Protein AF-A0A7R9X465-F1 (afdb_monomer_lite)

Organism: NCBI:txid509924

pLDDT: mean 78.3, std 15.68, range [35.06, 95.88]

Secondary structure (DSSP, 8-state):
-----PPPHHHHHHHHHHHHHHHHHHHH--HHHHHHHHHHHHHHHHHHHHHHHHHHHHHHHTS-HHHHHHHHSS------PPPPPEEETTEEE-SHHHHHHHHHHHHHHH-

Structure (mmCIF, N/CA/C/O backbone):
data_AF-A0A7R9X465-F1
#
_entry.id   AF-A0A7R9X465-F1
#
loop_
_atom_site.group_PDB
_atom_site.id
_atom_site.type_symbol
_atom_site.label_atom_id
_atom_site.label_alt_id
_atom_site.label_comp_id
_atom_site.label_asym_id
_atom_site.label_entity_id
_atom_site.label_seq_id
_atom_site.pdbx_PDB_ins_code
_atom_site.Cartn_x
_atom_site.Cartn_y
_atom_site.Cartn_z
_atom_site.occupancy
_atom_site.B_iso_or_equiv
_atom_site.auth_seq_id
_atom_site.auth_comp_id
_atom_site.auth_asym_id
_atom_site.auth_atom_id
_atom_site.pdbx_PDB_model_num
ATOM 1 N N . SER A 1 1 ? 3.311 -10.168 24.793 1.00 35.06 1 SER A N 1
ATOM 2 C CA . SER A 1 1 ? 3.073 -10.955 23.566 1.00 35.06 1 SER A CA 1
ATOM 3 C C . SER A 1 1 ? 2.643 -10.014 22.452 1.00 35.06 1 SER A C 1
ATOM 5 O O . SER A 1 1 ? 1.559 -9.444 22.500 1.00 35.06 1 SER A O 1
ATOM 7 N N . ALA A 1 2 ? 3.554 -9.734 21.527 1.00 35.09 2 ALA A N 1
ATOM 8 C CA . ALA A 1 2 ? 3.439 -8.705 20.503 1.00 35.09 2 ALA A CA 1
ATOM 9 C C . ALA A 1 2 ? 2.458 -9.124 19.387 1.00 35.09 2 ALA A C 1
ATOM 11 O O . ALA A 1 2 ? 2.872 -9.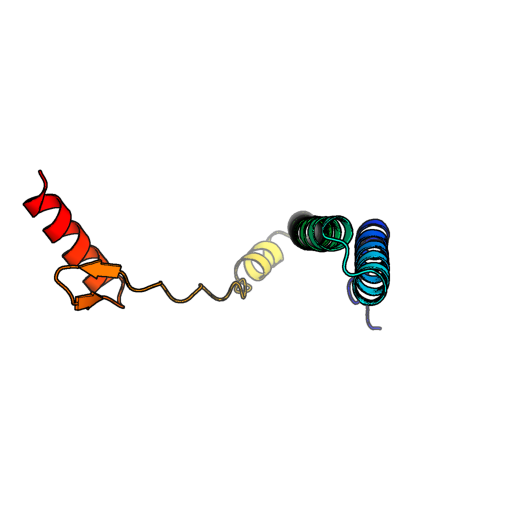550 18.311 1.00 35.09 2 ALA A O 1
ATOM 12 N N . LYS A 1 3 ? 1.145 -9.012 19.639 1.00 42.09 3 LYS A N 1
ATOM 13 C CA . LYS A 1 3 ? 0.071 -9.159 18.633 1.00 42.09 3 LYS A CA 1
ATOM 14 C C . LYS A 1 3 ? 0.066 -7.979 17.641 1.00 42.09 3 LYS A C 1
ATOM 16 O O . LYS A 1 3 ? -0.964 -7.359 17.403 1.00 42.09 3 LYS A O 1
ATOM 21 N N . TYR A 1 4 ? 1.211 -7.618 17.070 1.00 43.94 4 TYR A N 1
ATOM 22 C CA . TYR A 1 4 ? 1.251 -6.626 16.002 1.00 43.94 4 TYR A CA 1
ATOM 23 C C . TYR A 1 4 ? 0.730 -7.275 14.716 1.00 43.94 4 TYR A C 1
ATOM 25 O O . TYR A 1 4 ? 1.450 -8.015 14.051 1.00 43.94 4 TYR A O 1
ATOM 33 N N . ASN A 1 5 ? -0.546 -7.030 14.407 1.00 56.25 5 ASN A N 1
ATOM 34 C CA . ASN A 1 5 ? -1.028 -6.620 13.085 1.00 56.25 5 ASN A CA 1
ATOM 35 C C . ASN A 1 5 ? -0.203 -7.144 11.898 1.00 56.25 5 ASN A C 1
ATOM 37 O O . ASN A 1 5 ? 0.450 -6.373 11.189 1.00 56.25 5 ASN A O 1
ATOM 41 N N . LYS A 1 6 ? -0.218 -8.461 11.671 1.00 77.62 6 LYS A N 1
ATOM 42 C CA . LYS A 1 6 ? 0.340 -9.025 10.441 1.00 77.62 6 LYS A CA 1
ATOM 43 C C . LYS A 1 6 ? -0.523 -8.534 9.282 1.00 77.62 6 LYS A C 1
ATOM 45 O O . LYS A 1 6 ? -1.734 -8.740 9.292 1.00 77.62 6 LYS A O 1
ATOM 50 N N . LEU A 1 7 ? 0.102 -7.876 8.303 1.00 83.94 7 LEU A N 1
ATOM 51 C CA . LEU A 1 7 ? -0.577 -7.536 7.056 1.00 83.94 7 LEU A CA 1
ATOM 52 C C . LEU A 1 7 ? -1.176 -8.812 6.445 1.00 83.94 7 LEU A C 1
ATOM 54 O O . LEU A 1 7 ? -0.534 -9.867 6.513 1.00 83.94 7 LEU A O 1
ATOM 58 N N . PRO A 1 8 ? -2.357 -8.726 5.816 1.00 88.69 8 PRO A N 1
ATOM 59 C CA . PRO A 1 8 ? -2.924 -9.846 5.094 1.00 88.69 8 PRO A CA 1
ATOM 60 C C . PRO A 1 8 ? -1.929 -10.449 4.086 1.00 88.69 8 PRO A C 1
ATOM 62 O O . PRO A 1 8 ? -1.195 -9.700 3.424 1.00 88.69 8 PRO A O 1
ATOM 65 N N . PRO A 1 9 ? -1.913 -11.785 3.910 1.00 89.94 9 PRO A N 1
ATOM 66 C CA . PRO A 1 9 ? -0.993 -12.460 2.992 1.00 89.94 9 PRO A CA 1
ATOM 67 C C . PRO A 1 9 ? -1.024 -11.905 1.562 1.00 89.94 9 PRO A C 1
ATOM 69 O O . PRO A 1 9 ? 0.016 -11.820 0.906 1.00 89.94 9 PRO A O 1
ATOM 72 N N . TYR A 1 10 ? -2.191 -11.460 1.092 1.00 92.12 10 TYR A N 1
ATOM 73 C CA . TYR A 1 10 ? -2.339 -10.884 -0.243 1.00 92.12 10 TYR A CA 1
ATOM 74 C C . TYR A 1 10 ? -1.583 -9.545 -0.392 1.00 92.12 10 TYR A C 1
ATOM 76 O O . TYR A 1 10 ? -0.889 -9.345 -1.389 1.00 92.12 10 TYR A O 1
ATOM 84 N N . ILE A 1 11 ? -1.588 -8.671 0.628 1.00 92.00 11 ILE A N 1
ATOM 85 C CA . ILE A 1 11 ? -0.801 -7.421 0.637 1.00 92.00 11 ILE A CA 1
ATOM 86 C C . ILE A 1 11 ? 0.698 -7.737 0.645 1.00 92.00 11 ILE A C 1
ATOM 88 O O . ILE A 1 11 ? 1.488 -7.100 -0.058 1.00 92.00 11 ILE A O 1
ATOM 92 N N . ILE A 1 12 ? 1.104 -8.756 1.408 1.00 92.75 12 ILE A N 1
ATOM 93 C CA . ILE A 1 12 ? 2.496 -9.220 1.444 1.00 92.75 12 ILE A CA 1
ATOM 94 C C . ILE A 1 12 ? 2.941 -9.689 0.051 1.00 92.75 12 ILE A C 1
ATOM 96 O O . ILE A 1 12 ? 4.056 -9.374 -0.377 1.00 92.75 12 ILE A O 1
ATOM 100 N N . ASN A 1 13 ? 2.077 -10.391 -0.684 1.00 94.50 13 ASN A N 1
ATOM 101 C CA . ASN A 1 13 ? 2.365 -10.825 -2.050 1.00 94.50 13 ASN A CA 1
ATOM 102 C C . ASN A 1 13 ? 2.543 -9.639 -3.007 1.00 94.50 13 ASN A C 1
ATOM 104 O O . ASN A 1 13 ? 3.520 -9.623 -3.756 1.00 94.50 13 ASN A O 1
ATOM 108 N N . LEU A 1 14 ? 1.709 -8.598 -2.913 1.00 94.50 14 LEU A N 1
ATOM 109 C CA . LEU A 1 14 ? 1.883 -7.370 -3.700 1.00 94.50 14 LEU A CA 1
ATOM 110 C C . LEU A 1 14 ? 3.231 -6.684 -3.414 1.00 94.50 14 LEU A C 1
ATOM 112 O O . LEU A 1 14 ? 3.931 -6.262 -4.339 1.00 94.50 14 LEU A O 1
ATOM 116 N N . ILE A 1 15 ? 3.650 -6.619 -2.145 1.00 92.25 15 ILE A N 1
ATOM 117 C CA . ILE A 1 15 ? 4.967 -6.082 -1.759 1.00 92.25 15 ILE A CA 1
ATOM 118 C C . ILE A 1 15 ? 6.094 -6.916 -2.377 1.00 92.25 15 ILE A C 1
ATOM 120 O O . ILE A 1 15 ? 7.055 -6.355 -2.911 1.00 92.25 15 ILE A O 1
ATOM 124 N N . LYS A 1 16 ? 5.985 -8.250 -2.326 1.00 94.94 16 LYS A N 1
ATOM 125 C CA . LYS A 1 16 ? 6.958 -9.156 -2.953 1.00 94.94 16 LYS A CA 1
ATOM 126 C C . LYS A 1 16 ? 7.029 -8.927 -4.464 1.00 94.94 16 LYS A C 1
ATOM 128 O O . LYS A 1 16 ? 8.135 -8.801 -4.981 1.00 94.94 16 LYS A O 1
ATOM 133 N N . MET A 1 17 ? 5.892 -8.811 -5.153 1.00 94.31 17 MET A N 1
ATOM 134 C CA . MET A 1 17 ? 5.841 -8.520 -6.592 1.00 94.31 17 MET A CA 1
ATOM 135 C C . MET A 1 17 ? 6.530 -7.196 -6.920 1.00 94.31 17 MET A C 1
ATOM 137 O O . MET A 1 17 ? 7.401 -7.160 -7.781 1.00 94.31 17 MET A O 1
ATOM 141 N N . LYS A 1 18 ? 6.253 -6.132 -6.155 1.00 95.81 18 LYS A N 1
ATOM 142 C CA . LYS A 1 18 ? 6.889 -4.822 -6.363 1.00 95.81 18 LYS A CA 1
ATOM 143 C C . LYS A 1 18 ? 8.408 -4.894 -6.221 1.00 95.81 18 LYS A C 1
ATOM 145 O O . LYS A 1 18 ? 9.131 -4.237 -6.967 1.00 95.81 18 LYS A O 1
ATOM 150 N N . LYS A 1 19 ? 8.902 -5.680 -5.257 1.00 93.88 19 LYS A N 1
ATOM 151 C CA . LYS A 1 19 ? 10.343 -5.912 -5.079 1.00 93.88 19 LYS A CA 1
ATOM 152 C C . LYS A 1 19 ? 10.952 -6.672 -6.260 1.00 93.88 19 LYS A C 1
ATOM 154 O O . LYS A 1 19 ? 12.073 -6.347 -6.632 1.00 93.88 19 LYS A O 1
ATOM 159 N N . ARG A 1 20 ? 10.241 -7.644 -6.849 1.00 93.19 20 ARG A N 1
ATOM 160 C CA . ARG A 1 20 ? 10.689 -8.336 -8.073 1.00 93.19 20 ARG A CA 1
ATOM 161 C C . ARG A 1 20 ? 10.813 -7.349 -9.231 1.00 93.19 20 ARG A C 1
ATOM 163 O O . ARG A 1 20 ? 11.937 -7.118 -9.650 1.00 93.19 20 ARG A O 1
ATOM 170 N N . SER A 1 21 ? 9.742 -6.627 -9.571 1.00 92.06 21 SER A N 1
ATOM 171 C CA . SER A 1 21 ? 9.774 -5.620 -10.643 1.00 92.06 21 SER A CA 1
ATOM 172 C C . SER A 1 21 ? 10.844 -4.547 -10.418 1.00 92.06 21 SER A C 1
ATOM 174 O O . SER A 1 21 ? 11.430 -4.050 -11.371 1.00 92.06 21 SER A O 1
ATOM 176 N N . ARG A 1 22 ? 11.144 -4.177 -9.160 1.00 91.88 22 ARG A N 1
ATOM 177 C CA . ARG A 1 22 ? 12.246 -3.248 -8.857 1.00 91.88 22 ARG A CA 1
ATOM 178 C C . ARG A 1 22 ? 13.618 -3.841 -9.162 1.00 91.88 22 ARG A C 1
ATOM 180 O O . ARG A 1 22 ? 14.449 -3.108 -9.683 1.00 91.88 22 ARG A O 1
ATOM 187 N N . ARG A 1 23 ? 13.855 -5.114 -8.834 1.00 93.44 23 ARG A N 1
ATOM 188 C CA . ARG A 1 23 ? 15.096 -5.805 -9.215 1.00 93.44 23 ARG A CA 1
ATOM 189 C C . ARG A 1 23 ? 15.204 -5.875 -10.734 1.00 93.44 23 ARG A C 1
ATOM 191 O O . ARG A 1 23 ? 16.202 -5.420 -11.277 1.00 93.44 23 ARG A O 1
ATOM 198 N N . ASP A 1 24 ? 14.141 -6.314 -11.400 1.00 90.19 24 ASP A N 1
ATOM 199 C CA . ASP A 1 24 ? 14.108 -6.464 -12.858 1.00 90.19 24 ASP A CA 1
ATOM 200 C C . ASP A 1 24 ? 14.333 -5.112 -13.561 1.00 90.19 24 ASP A C 1
ATOM 202 O O . ASP A 1 24 ? 15.135 -5.021 -14.489 1.00 90.19 24 ASP A O 1
ATOM 206 N N . TYR A 1 25 ? 13.735 -4.027 -13.048 1.00 91.25 25 TYR A N 1
ATOM 207 C CA . TYR A 1 25 ? 13.974 -2.659 -13.523 1.00 91.25 25 TYR A CA 1
ATOM 208 C C . TYR A 1 25 ? 15.433 -2.219 -13.376 1.00 91.25 25 TYR A C 1
ATOM 210 O O . TYR A 1 25 ? 15.962 -1.588 -14.281 1.00 91.25 25 TYR A O 1
ATOM 218 N N . CYS A 1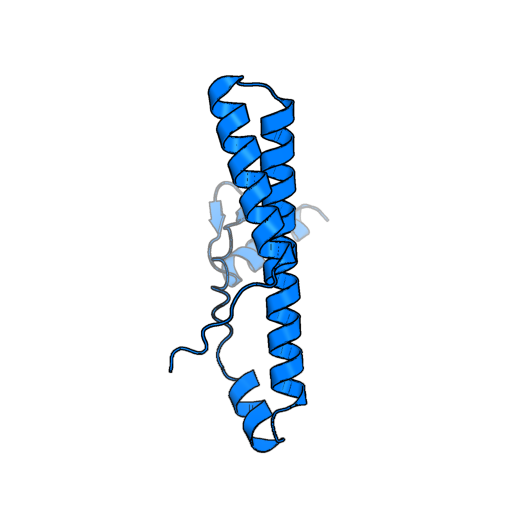 26 ? 16.089 -2.522 -12.253 1.00 88.94 26 CYS A N 1
ATOM 219 C CA . CYS A 1 26 ? 17.495 -2.157 -12.064 1.00 88.94 26 CYS A CA 1
ATOM 220 C C . CYS A 1 26 ? 18.424 -2.892 -13.042 1.00 88.94 26 CYS A C 1
ATOM 222 O O . CYS A 1 26 ? 19.478 -2.361 -13.379 1.00 88.94 26 CYS A O 1
ATOM 224 N N . HIS A 1 27 ? 18.044 -4.095 -13.485 1.00 85.94 27 HIS A N 1
ATOM 225 C CA . HIS A 1 27 ? 18.827 -4.882 -14.437 1.00 85.94 27 HIS A CA 1
ATOM 226 C C . HIS A 1 27 ? 18.566 -4.499 -15.897 1.00 85.94 27 HIS A C 1
ATOM 228 O O . HIS A 1 27 ? 19.493 -4.504 -16.697 1.00 85.94 27 HIS A O 1
ATOM 234 N N . THR A 1 28 ? 17.323 -4.170 -16.251 1.00 87.38 28 THR A N 1
ATOM 235 C CA . THR A 1 28 ? 16.897 -4.018 -17.656 1.00 87.38 28 THR A CA 1
ATOM 236 C C . THR A 1 28 ? 16.517 -2.588 -18.045 1.00 87.38 28 THR A C 1
ATOM 238 O O . THR A 1 28 ? 16.416 -2.286 -19.228 1.00 87.38 28 THR A O 1
ATOM 241 N N . TRP A 1 29 ? 16.283 -1.702 -17.069 1.00 81.81 29 TRP A N 1
ATOM 242 C CA . TRP A 1 29 ? 15.835 -0.309 -17.242 1.00 81.81 29 TRP A CA 1
ATOM 243 C C . TRP A 1 29 ? 14.597 -0.124 -18.135 1.00 81.81 29 TRP A C 1
ATOM 245 O O . TRP A 1 29 ? 14.329 0.966 -18.637 1.00 81.81 29 TRP A O 1
ATOM 255 N N . THR A 1 30 ? 13.781 -1.168 -18.285 1.00 85.62 30 THR A N 1
ATOM 256 C CA . THR A 1 30 ? 12.586 -1.143 -19.136 1.00 85.62 30 THR A CA 1
ATOM 257 C C . THR A 1 30 ? 11.485 -0.243 -18.554 1.00 85.62 30 THR A C 1
ATOM 259 O O . THR A 1 30 ? 11.188 -0.339 -17.353 1.00 85.62 30 THR A O 1
ATOM 262 N N . PRO A 1 31 ? 10.792 0.559 -19.378 1.00 86.69 31 PRO A N 1
ATOM 263 C CA . PRO A 1 31 ? 9.692 1.414 -18.927 1.00 86.69 31 PRO A CA 1
ATOM 264 C C . PRO A 1 31 ? 8.494 0.626 -18.366 1.00 86.69 31 PRO A C 1
ATOM 266 O O . PRO A 1 31 ? 7.831 1.107 -17.447 1.00 86.69 31 PRO A O 1
ATOM 269 N N . GLU A 1 32 ? 8.258 -0.599 -18.836 1.00 89.31 32 GLU A N 1
ATOM 270 C CA . GLU A 1 32 ? 7.189 -1.486 -18.350 1.00 89.31 32 GLU A CA 1
ATOM 271 C C . GLU A 1 32 ? 7.347 -1.810 -16.860 1.00 89.31 32 GLU A C 1
ATOM 273 O O . GLU A 1 32 ? 6.433 -1.591 -16.062 1.00 89.31 32 GLU A O 1
ATOM 278 N N . ASN A 1 33 ? 8.553 -2.212 -16.443 1.00 85.31 33 ASN A N 1
ATOM 279 C CA . ASN A 1 33 ? 8.851 -2.463 -15.036 1.00 85.31 33 ASN A CA 1
ATOM 280 C C . ASN A 1 33 ? 8.659 -1.197 -14.177 1.00 85.31 33 ASN A C 1
ATOM 282 O O . ASN A 1 33 ? 8.172 -1.277 -13.046 1.00 85.31 33 ASN A O 1
ATOM 286 N N . ARG A 1 34 ? 8.963 -0.001 -14.707 1.00 88.62 34 ARG A N 1
ATOM 287 C CA . ARG A 1 34 ? 8.703 1.275 -14.010 1.00 88.62 34 ARG A CA 1
ATOM 288 C C . ARG A 1 34 ? 7.208 1.507 -13.794 1.00 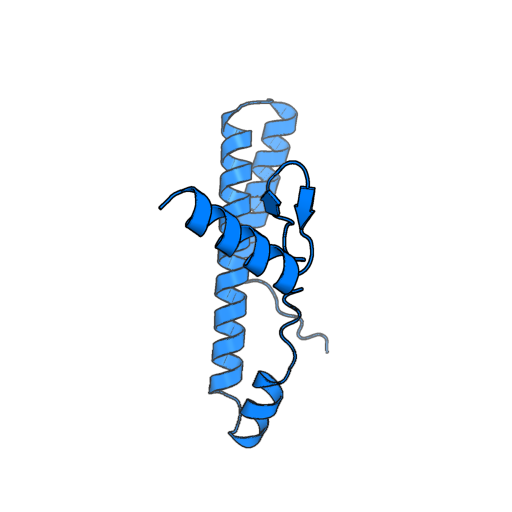88.62 34 ARG A C 1
ATOM 290 O O . ARG A 1 34 ? 6.815 1.884 -12.686 1.00 88.62 34 ARG A O 1
ATOM 297 N N . GLN A 1 35 ? 6.388 1.293 -14.821 1.00 92.12 35 GLN A N 1
ATOM 298 C CA . GLN A 1 35 ? 4.931 1.418 -14.734 1.00 92.12 35 GLN A CA 1
ATOM 299 C C . GLN A 1 35 ? 4.352 0.400 -13.745 1.00 92.12 35 GLN A C 1
ATOM 301 O O . GLN A 1 35 ? 3.584 0.772 -12.853 1.00 92.12 35 GLN A O 1
ATOM 306 N N . GLN A 1 36 ? 4.806 -0.852 -13.810 1.00 92.69 36 GLN A N 1
ATOM 307 C CA . GLN A 1 36 ? 4.380 -1.915 -12.904 1.00 92.69 36 GLN A CA 1
ATOM 308 C C . GLN A 1 36 ? 4.723 -1.600 -11.438 1.00 92.69 36 GLN A C 1
ATOM 310 O O . GLN A 1 36 ? 3.884 -1.775 -10.553 1.00 92.69 36 GLN A O 1
ATOM 315 N N . ILE A 1 37 ? 5.913 -1.055 -11.154 1.00 93.06 37 ILE A N 1
ATOM 316 C CA . ILE A 1 37 ? 6.294 -0.618 -9.798 1.00 93.06 37 ILE A CA 1
ATOM 317 C C . ILE A 1 37 ? 5.354 0.478 -9.280 1.00 93.06 37 ILE A C 1
ATOM 319 O O . ILE A 1 37 ? 4.990 0.463 -8.098 1.00 93.06 37 ILE A O 1
ATOM 323 N N . GLN A 1 38 ? 4.980 1.445 -10.125 1.00 95.00 38 GLN A N 1
ATOM 324 C CA . GLN A 1 38 ? 4.062 2.520 -9.736 1.00 95.00 38 GLN A CA 1
ATOM 325 C C . GLN A 1 38 ? 2.650 1.994 -9.480 1.00 95.00 38 GLN A C 1
ATOM 327 O O . GLN A 1 38 ? 2.048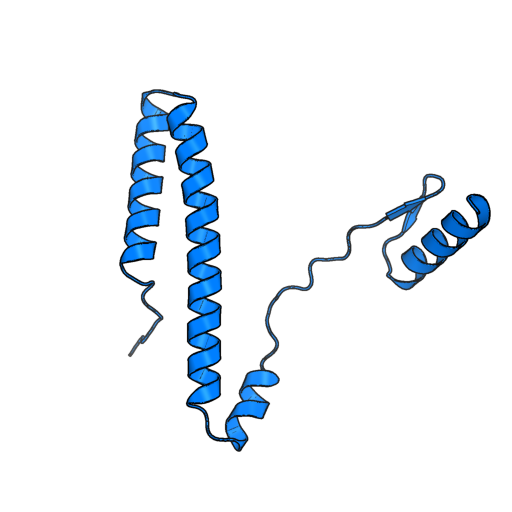 2.354 -8.467 1.00 95.00 38 GLN A O 1
ATOM 332 N N . LEU A 1 39 ? 2.156 1.109 -10.345 1.00 95.88 39 LEU A N 1
ATOM 333 C CA . LEU A 1 39 ? 0.865 0.449 -10.184 1.00 95.88 39 LEU A CA 1
ATOM 334 C C . LEU A 1 39 ? 0.827 -0.335 -8.868 1.00 95.88 39 LEU A C 1
ATOM 336 O O . LEU A 1 39 ? -0.036 -0.091 -8.027 1.00 95.88 39 LEU A O 1
ATOM 340 N N . LEU A 1 40 ? 1.830 -1.183 -8.621 1.00 94.94 40 LEU A N 1
ATOM 341 C CA . LEU A 1 40 ? 1.935 -1.952 -7.381 1.00 94.94 40 LEU A CA 1
ATOM 342 C C . LEU A 1 40 ? 2.072 -1.046 -6.151 1.00 94.94 40 LEU A C 1
ATOM 344 O O . LEU A 1 40 ? 1.500 -1.344 -5.108 1.00 94.94 40 LEU A O 1
ATOM 348 N N . LYS A 1 41 ? 2.779 0.090 -6.248 1.00 95.06 41 LYS A N 1
ATOM 349 C CA . LYS A 1 41 ? 2.843 1.083 -5.160 1.00 95.06 41 LYS A CA 1
ATOM 350 C C . LYS A 1 41 ? 1.448 1.609 -4.807 1.00 95.06 41 LYS A C 1
ATOM 352 O O . LYS A 1 41 ? 1.124 1.635 -3.622 1.00 95.06 41 LYS A O 1
ATOM 357 N N . ARG A 1 42 ? 0.651 2.010 -5.805 1.00 95.88 42 ARG A N 1
ATOM 358 C CA . ARG A 1 42 ? -0.711 2.533 -5.598 1.00 95.88 42 ARG A CA 1
ATOM 359 C C . ARG A 1 42 ? -1.638 1.459 -5.025 1.00 95.88 42 ARG A C 1
ATOM 361 O O . ARG A 1 42 ? -2.332 1.735 -4.051 1.00 95.88 42 ARG A O 1
ATOM 368 N N . LEU A 1 43 ? -1.587 0.237 -5.563 1.00 94.69 43 LEU A N 1
ATOM 369 C CA . LEU A 1 43 ? -2.376 -0.892 -5.057 1.00 94.69 43 LEU A CA 1
ATOM 370 C C . LEU A 1 43 ? -2.043 -1.212 -3.598 1.00 94.69 43 LEU A C 1
ATOM 372 O O . LEU A 1 43 ? -2.941 -1.256 -2.772 1.00 94.69 43 LEU A O 1
ATOM 376 N N . ILE A 1 44 ? -0.760 -1.345 -3.245 1.00 93.00 44 ILE A N 1
ATOM 377 C CA . ILE A 1 44 ? -0.349 -1.619 -1.857 1.00 93.00 44 ILE A CA 1
ATOM 378 C C . ILE A 1 44 ? -0.850 -0.525 -0.905 1.00 93.00 44 ILE A C 1
ATOM 380 O O . ILE A 1 44 ? -1.319 -0.831 0.187 1.00 93.00 44 ILE A O 1
ATOM 384 N N . GLN A 1 45 ? -0.751 0.750 -1.297 1.00 92.69 45 GLN A N 1
ATOM 385 C CA . GLN A 1 45 ? -1.232 1.863 -0.471 1.00 92.69 45 GLN A CA 1
ATOM 386 C C . GLN A 1 45 ? -2.746 1.809 -0.259 1.00 92.69 45 GLN A C 1
ATOM 388 O O . GLN A 1 45 ? -3.199 1.997 0.870 1.00 92.69 45 GLN A O 1
ATOM 393 N N . ARG A 1 46 ? -3.506 1.527 -1.324 1.00 93.75 46 ARG A N 1
ATOM 394 C CA . ARG A 1 46 ? -4.956 1.340 -1.260 1.00 93.75 46 ARG A CA 1
ATOM 395 C C . ARG A 1 46 ? -5.316 0.184 -0.330 1.00 93.75 46 ARG A C 1
ATOM 397 O O . ARG A 1 46 ? -6.021 0.406 0.641 1.00 93.75 46 ARG A O 1
ATOM 404 N N . GLU A 1 47 ? -4.759 -0.999 -0.562 1.00 92.81 47 GLU A N 1
ATOM 405 C CA . GLU A 1 47 ? -5.077 -2.196 0.224 1.00 92.81 47 GLU A CA 1
ATOM 406 C C . GLU A 1 47 ? -4.739 -2.035 1.708 1.00 92.81 47 GLU A C 1
ATOM 408 O O . GLU A 1 47 ? -5.506 -2.443 2.573 1.00 92.81 47 GLU A O 1
ATOM 413 N N . ILE A 1 48 ? -3.611 -1.394 2.037 1.00 90.62 48 ILE A N 1
ATOM 414 C CA . ILE A 1 48 ? -3.256 -1.125 3.438 1.00 90.62 48 ILE A CA 1
ATOM 415 C C . ILE A 1 48 ? -4.260 -0.170 4.086 1.00 90.62 48 ILE A C 1
ATOM 417 O O . ILE A 1 48 ? -4.591 -0.345 5.259 1.00 90.62 48 ILE A O 1
ATOM 421 N N . ARG A 1 49 ? -4.701 0.865 3.364 1.00 90.12 49 ARG A N 1
ATOM 422 C CA . ARG A 1 49 ? -5.686 1.822 3.875 1.00 90.12 49 ARG A CA 1
ATOM 423 C C . ARG A 1 49 ? -7.028 1.134 4.100 1.00 90.12 49 ARG A C 1
ATOM 425 O O . ARG A 1 49 ? -7.571 1.245 5.195 1.00 90.12 49 ARG A O 1
ATOM 432 N N . ASP A 1 50 ? -7.505 0.407 3.099 1.00 89.50 50 ASP A N 1
ATOM 433 C CA . ASP A 1 50 ? -8.805 -0.254 3.118 1.00 89.50 50 ASP A CA 1
ATOM 434 C C . ASP A 1 50 ? -8.820 -1.336 4.226 1.00 89.50 50 ASP A C 1
ATOM 436 O O . ASP A 1 50 ? -9.711 -1.338 5.076 1.00 89.50 50 ASP A O 1
ATOM 440 N N . TRP A 1 51 ? -7.748 -2.132 4.355 1.00 89.81 51 TRP A N 1
ATOM 441 C CA . TRP A 1 51 ? -7.580 -3.092 5.455 1.00 89.81 51 TRP A CA 1
ATOM 442 C C . TRP A 1 51 ? -7.561 -2.424 6.837 1.00 89.81 51 TRP A C 1
ATOM 444 O O . TRP A 1 51 ? -8.235 -2.880 7.759 1.00 89.81 51 TRP A O 1
ATOM 454 N N . LYS A 1 52 ? -6.813 -1.325 7.015 1.00 85.06 52 LYS A N 1
ATOM 455 C CA . LYS A 1 52 ? -6.796 -0.591 8.295 1.00 85.06 52 LYS A CA 1
ATOM 456 C C . LYS A 1 52 ? -8.176 -0.046 8.653 1.00 85.06 52 LYS A C 1
ATOM 458 O O . LYS A 1 52 ? -8.551 -0.079 9.823 1.00 85.06 52 LYS A O 1
ATOM 463 N N . GLN A 1 53 ? -8.915 0.451 7.665 1.00 84.94 53 GLN A N 1
ATOM 464 C CA . GLN A 1 53 ? -10.270 0.951 7.856 1.00 84.94 53 GLN A CA 1
ATOM 465 C C . GLN A 1 53 ? -11.221 -0.173 8.276 1.00 84.94 53 GLN A C 1
ATOM 467 O O . GLN A 1 53 ? -12.038 0.026 9.172 1.00 84.94 53 GLN A O 1
ATOM 472 N N . GLU A 1 54 ? -11.084 -1.358 7.689 1.00 85.75 54 GLU A N 1
ATOM 473 C CA . GLU A 1 54 ? -11.863 -2.538 8.056 1.00 85.75 54 GLU A CA 1
ATOM 474 C C . GLU A 1 54 ? -11.524 -3.044 9.465 1.00 85.75 54 GLU A C 1
ATOM 476 O O . GLU A 1 54 ? -12.426 -3.271 10.268 1.00 85.75 54 GLU A O 1
ATOM 481 N N . GLN A 1 55 ? -10.240 -3.112 9.833 1.00 82.56 55 GLN A N 1
ATOM 482 C CA . GLN A 1 55 ? -9.830 -3.437 11.206 1.00 82.56 55 GLN A CA 1
ATOM 483 C C . GLN A 1 55 ? -10.381 -2.428 12.221 1.00 82.56 55 GLN A C 1
ATOM 485 O O . GLN A 1 55 ? -10.846 -2.816 13.294 1.00 82.56 55 GLN A O 1
ATOM 490 N N . TRP A 1 56 ? -10.370 -1.137 11.883 1.00 76.56 56 TRP A N 1
ATOM 491 C CA . TRP A 1 56 ? -10.929 -0.087 12.734 1.00 76.56 56 TRP A CA 1
ATOM 492 C C . TRP A 1 56 ? -12.451 -0.214 12.883 1.00 76.56 56 TRP A C 1
ATOM 494 O O . TRP A 1 56 ? -12.958 -0.165 14.003 1.00 76.56 56 TRP A O 1
ATOM 504 N N . ARG A 1 57 ? -13.178 -0.457 11.783 1.00 78.75 57 ARG A N 1
ATOM 505 C CA . ARG A 1 57 ? -14.627 -0.728 11.805 1.00 78.75 57 ARG A CA 1
ATOM 506 C C . ARG A 1 57 ? -14.962 -1.948 12.657 1.00 78.75 57 ARG A C 1
ATOM 508 O O . ARG A 1 57 ? -15.840 -1.861 13.508 1.00 78.75 57 ARG A O 1
ATOM 515 N N . ASN A 1 58 ? -14.229 -3.045 12.483 1.00 77.50 58 ASN A N 1
ATOM 516 C CA . ASN A 1 58 ? -14.424 -4.261 13.270 1.00 77.50 58 ASN A CA 1
ATOM 517 C C . ASN A 1 58 ? -14.185 -3.995 14.758 1.00 77.50 58 ASN A C 1
ATOM 519 O O . ASN A 1 58 ? -15.016 -4.368 15.577 1.00 77.50 58 ASN A O 1
ATOM 523 N N . THR A 1 59 ? -13.121 -3.260 15.095 1.00 75.31 59 THR A N 1
ATOM 524 C CA . THR A 1 59 ? -12.813 -2.873 16.481 1.00 75.31 59 THR A CA 1
ATOM 525 C C . THR A 1 59 ? -13.948 -2.056 17.111 1.00 75.31 59 THR A C 1
ATOM 527 O O . THR A 1 59 ? -14.312 -2.307 18.259 1.00 75.31 59 THR A O 1
ATOM 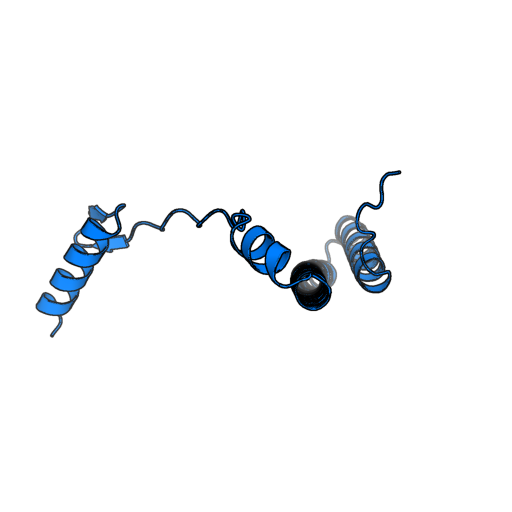530 N N . LEU A 1 60 ? -14.547 -1.118 16.367 1.00 71.56 60 LEU A N 1
ATOM 531 C CA . LEU A 1 60 ? -15.701 -0.338 16.830 1.00 71.56 60 LEU A CA 1
ATOM 532 C C . LEU A 1 60 ? -16.945 -1.203 17.051 1.00 71.56 60 LEU A C 1
ATOM 534 O O . LEU A 1 60 ? -17.602 -1.076 18.089 1.00 71.56 60 LEU A O 1
ATOM 538 N N . LEU A 1 61 ? -17.255 -2.084 16.095 1.00 70.81 61 LEU A N 1
ATOM 539 C CA . LEU A 1 61 ? -18.407 -2.982 16.167 1.00 70.81 61 LEU A CA 1
ATOM 540 C C . LEU A 1 61 ? -18.312 -3.911 17.381 1.00 70.81 61 LEU A C 1
ATOM 542 O O . LEU A 1 61 ? -19.295 -4.042 18.106 1.00 70.81 61 LEU A O 1
ATOM 546 N N . THR A 1 62 ? -17.127 -4.462 17.658 1.00 66.94 62 THR A N 1
ATOM 547 C CA . THR A 1 62 ? -16.884 -5.374 18.790 1.00 66.94 62 THR A CA 1
ATOM 548 C C . THR A 1 62 ? -16.653 -4.679 20.133 1.00 66.94 62 THR A C 1
ATOM 550 O O . THR A 1 62 ? -16.520 -5.354 21.150 1.00 66.94 62 THR A O 1
ATOM 553 N N . SER A 1 63 ? -16.559 -3.346 20.169 1.00 60.22 63 SER A N 1
ATOM 554 C CA . SER A 1 63 ? -16.378 -2.607 21.424 1.00 60.22 63 SER A CA 1
ATOM 555 C C . SER A 1 63 ? -17.723 -2.289 22.087 1.00 60.22 63 SER A C 1
ATOM 557 O O . SER A 1 63 ? -18.639 -1.800 21.423 1.00 60.22 63 SER A O 1
ATOM 559 N N . ASN A 1 64 ? -17.831 -2.549 23.397 1.00 58.22 64 ASN A N 1
ATOM 560 C CA . ASN A 1 64 ? -18.977 -2.141 24.222 1.00 58.22 64 ASN A CA 1
ATOM 561 C C . ASN A 1 64 ? -19.189 -0.616 24.151 1.00 58.22 64 ASN A C 1
ATOM 563 O O . ASN A 1 64 ? -18.227 0.138 23.980 1.00 58.22 64 ASN A O 1
ATOM 567 N N . GLU A 1 65 ? -20.434 -0.158 24.315 1.00 56.62 65 GLU A N 1
ATOM 568 C CA . GLU A 1 65 ? -20.851 1.243 24.113 1.00 56.62 65 GLU A CA 1
ATOM 569 C C . GLU A 1 65 ? -19.981 2.273 24.851 1.00 56.62 65 GLU A C 1
ATOM 571 O O . GLU A 1 65 ? -19.615 3.297 24.275 1.00 56.62 65 GLU A O 1
ATOM 576 N N . THR A 1 66 ? -19.538 1.968 26.072 1.00 55.25 66 THR A N 1
ATOM 577 C CA . THR A 1 66 ? -18.665 2.839 26.878 1.00 55.25 66 THR A CA 1
ATOM 578 C C . THR A 1 66 ? -17.259 3.005 26.279 1.00 55.25 66 THR A C 1
ATOM 580 O O . THR A 1 66 ? -16.660 4.075 26.373 1.00 55.25 66 THR A O 1
ATOM 583 N N . ASN A 1 67 ? -16.733 1.975 25.603 1.00 56.44 67 ASN A N 1
ATOM 584 C CA . ASN A 1 67 ? -15.417 2.012 24.954 1.00 56.44 67 ASN A CA 1
ATOM 585 C C . ASN A 1 67 ? -15.462 2.654 23.560 1.00 56.44 67 ASN A C 1
ATOM 587 O O . ASN A 1 67 ? -14.459 3.237 23.140 1.00 56.44 67 ASN A O 1
ATOM 591 N N . ARG A 1 68 ? -16.607 2.628 22.861 1.00 53.53 68 ARG A N 1
ATOM 592 C CA . ARG A 1 68 ? -16.764 3.243 21.527 1.00 53.53 68 ARG A CA 1
ATOM 593 C C . ARG A 1 68 ? -16.405 4.729 21.525 1.00 53.53 68 ARG A C 1
ATOM 595 O O . ARG A 1 68 ? -15.658 5.173 20.655 1.00 53.53 68 ARG A O 1
ATOM 602 N N . PHE A 1 69 ? -16.860 5.484 22.527 1.00 52.66 69 PHE A N 1
ATOM 603 C CA . PHE A 1 69 ? -16.559 6.917 22.645 1.00 52.66 69 PHE A CA 1
ATOM 604 C C . PHE A 1 69 ? -15.074 7.200 22.905 1.00 52.66 69 PHE A C 1
ATOM 606 O O . PHE A 1 69 ? -14.533 8.165 22.367 1.00 52.66 69 PHE A O 1
ATOM 613 N N . SER A 1 70 ? -14.392 6.346 23.674 1.00 56.31 70 SER A N 1
ATOM 614 C CA . SER A 1 70 ? -12.946 6.473 23.911 1.00 56.31 70 SER A CA 1
ATOM 615 C C . SER A 1 70 ? -12.116 6.178 22.651 1.00 56.31 70 SER A C 1
ATOM 617 O O . SER A 1 70 ? -11.129 6.860 22.382 1.00 56.31 70 SER A O 1
ATOM 619 N N . ILE A 1 71 ? -12.563 5.227 21.822 1.00 56.19 71 ILE A N 1
ATOM 620 C CA . ILE A 1 71 ? -11.925 4.858 20.550 1.00 56.19 71 ILE A CA 1
ATOM 621 C C . ILE A 1 71 ? -12.173 5.931 19.478 1.00 56.19 71 ILE A C 1
ATOM 623 O O . ILE A 1 71 ? -11.267 6.238 18.706 1.00 56.19 71 ILE A O 1
ATOM 627 N N . LEU A 1 72 ? -13.364 6.541 19.451 1.00 56.28 72 LEU A N 1
ATOM 628 C CA . LEU A 1 72 ? -13.698 7.669 18.569 1.00 56.28 72 LEU A CA 1
ATOM 629 C C . LEU A 1 72 ? -12.915 8.944 18.916 1.00 56.28 72 LEU A C 1
ATOM 631 O O . LEU A 1 72 ? -12.523 9.677 18.011 1.00 56.28 72 LEU A O 1
ATOM 635 N N . LYS A 1 73 ? -12.668 9.194 20.210 1.00 54.72 73 LYS A N 1
ATOM 636 C CA . LYS A 1 73 ? -11.848 10.318 20.695 1.00 54.72 73 LYS A CA 1
ATOM 637 C C . LYS A 1 73 ? -10.345 10.065 20.613 1.00 54.72 73 LYS A C 1
ATOM 639 O O . LYS A 1 73 ? -9.582 11.006 20.816 1.00 54.72 73 LYS A O 1
ATOM 644 N N . SER A 1 74 ? -9.905 8.835 20.327 1.00 50.12 74 SER A N 1
ATOM 645 C CA . SER A 1 74 ? -8.497 8.576 20.030 1.00 50.12 74 SER A CA 1
ATOM 646 C C . SER A 1 74 ? -8.149 9.401 18.794 1.00 50.12 74 SER A C 1
ATOM 648 O O . SER A 1 74 ? -8.705 9.134 17.724 1.00 50.12 74 SER A O 1
ATOM 650 N N . PRO A 1 75 ? -7.315 10.447 18.925 1.00 51.53 75 PRO A N 1
ATOM 651 C CA . PRO A 1 75 ? -7.109 11.383 17.842 1.00 51.53 75 PRO A CA 1
ATOM 652 C C . PRO A 1 75 ? -6.549 10.577 16.684 1.00 51.53 75 PRO A C 1
ATOM 654 O O . PRO A 1 75 ? -5.467 9.985 16.787 1.00 51.53 75 PRO A O 1
ATOM 657 N N . ARG A 1 76 ? -7.311 10.512 15.585 1.00 54.06 76 ARG A N 1
ATOM 658 C CA . ARG A 1 76 ? -6.775 10.071 14.306 1.00 54.06 76 ARG A CA 1
ATOM 659 C C . ARG A 1 76 ? -5.550 10.943 14.094 1.00 54.06 76 ARG A C 1
ATOM 661 O O . ARG A 1 76 ? -5.672 12.112 13.763 1.00 54.06 76 ARG A O 1
ATOM 668 N N . LYS A 1 77 ? -4.357 10.379 14.292 1.00 52.47 77 LYS A N 1
ATOM 669 C CA . LYS A 1 77 ? -3.086 10.982 13.877 1.00 52.47 77 LYS A CA 1
ATOM 670 C C . LYS A 1 77 ? -2.995 11.000 12.344 1.00 52.47 77 LYS A C 1
ATOM 672 O O . LYS A 1 77 ? -1.933 10.750 11.779 1.00 52.47 77 LYS A O 1
ATOM 677 N N . GLU A 1 78 ? -4.105 11.247 11.653 1.00 53.16 78 GLU A N 1
ATOM 678 C CA . GLU A 1 78 ? -4.059 11.914 10.371 1.00 53.16 78 GLU A CA 1
ATOM 679 C C . GLU A 1 78 ? -3.485 13.278 10.712 1.00 53.16 78 GLU A C 1
ATOM 681 O O . GLU A 1 78 ? -4.160 14.140 11.264 1.00 53.16 78 GLU A O 1
ATOM 686 N N . LYS A 1 79 ? -2.171 13.412 10.514 1.00 53.00 79 LYS A N 1
ATOM 687 C CA . LYS A 1 79 ? -1.542 14.719 10.421 1.00 53.00 79 LYS A CA 1
ATOM 688 C C . LYS A 1 79 ? -2.417 15.489 9.443 1.00 53.00 79 LYS A C 1
ATOM 690 O O . LYS A 1 79 ? -2.399 15.149 8.260 1.00 53.00 79 LYS A O 1
ATOM 695 N N . VAL A 1 80 ? -3.224 16.423 9.945 1.00 55.34 80 VAL A N 1
ATOM 696 C CA . VAL A 1 80 ? -3.887 17.420 9.114 1.00 55.34 80 VAL A CA 1
ATOM 697 C C . VAL A 1 80 ? -2.762 17.961 8.251 1.00 55.34 80 VAL A C 1
ATOM 699 O O . VAL A 1 80 ? -1.760 18.452 8.781 1.00 55.34 80 VAL A O 1
ATOM 702 N N . ALA A 1 81 ? -2.815 17.667 6.951 1.00 57.72 81 ALA A N 1
ATOM 703 C CA . ALA A 1 81 ? -1.787 18.145 6.052 1.00 57.72 81 ALA A CA 1
ATOM 704 C C . ALA A 1 81 ? -1.787 19.668 6.213 1.00 57.72 81 ALA A C 1
ATOM 706 O O . ALA A 1 81 ? -2.875 20.247 6.208 1.00 57.72 81 ALA A O 1
ATOM 707 N N . PRO A 1 82 ? -0.627 20.304 6.445 1.00 59.47 82 PRO A N 1
ATOM 708 C CA . PRO A 1 82 ? -0.592 21.752 6.538 1.00 59.47 82 PRO A CA 1
ATOM 709 C C . PRO A 1 82 ? -1.253 22.306 5.279 1.00 59.47 82 PRO A C 1
ATOM 711 O O . PRO A 1 82 ? -0.950 21.844 4.173 1.00 59.47 82 PRO A O 1
ATOM 714 N N . LEU A 1 83 ? -2.200 23.221 5.471 1.00 62.31 83 LEU A N 1
ATOM 715 C CA . LEU A 1 83 ? -2.908 23.864 4.375 1.00 62.31 83 LEU A CA 1
ATOM 716 C C . LEU A 1 83 ? -1.874 24.423 3.406 1.00 62.31 83 LEU A C 1
ATOM 718 O O . LEU A 1 83 ? -0.937 25.123 3.798 1.00 62.31 83 LEU A O 1
ATOM 722 N N . THR A 1 84 ? -1.998 24.056 2.135 1.00 71.56 84 THR A N 1
ATOM 723 C CA . THR A 1 84 ? -1.152 24.641 1.102 1.00 71.56 84 THR A CA 1
ATOM 724 C C . THR A 1 84 ? -1.544 26.107 0.942 1.00 71.56 84 THR A C 1
ATOM 726 O O . THR A 1 84 ? -2.741 26.383 0.856 1.00 71.56 84 THR A O 1
ATOM 729 N N . PRO A 1 85 ? -0.586 27.046 0.891 1.00 78.69 85 PRO A N 1
ATOM 730 C CA . PRO A 1 85 ? -0.907 28.454 0.713 1.00 78.69 85 PRO A CA 1
ATOM 731 C C . PRO A 1 85 ? -1.552 28.698 -0.650 1.00 78.69 85 PRO A C 1
ATOM 733 O O . PRO A 1 85 ? -1.114 28.119 -1.650 1.00 78.69 85 PRO A O 1
ATOM 736 N N . ILE A 1 86 ? -2.531 29.598 -0.711 1.00 80.62 86 ILE A N 1
ATOM 737 C CA . ILE A 1 86 ? -3.029 30.123 -1.990 1.00 80.62 86 ILE A CA 1
ATOM 738 C C . ILE A 1 86 ? -2.235 31.373 -2.366 1.00 80.62 86 ILE A C 1
ATOM 740 O O . ILE A 1 86 ? -1.690 32.062 -1.501 1.00 80.62 86 ILE A O 1
ATOM 744 N N . THR A 1 87 ? -2.125 31.646 -3.664 1.00 81.62 87 THR A N 1
ATOM 745 C CA . THR A 1 87 ? -1.441 32.841 -4.172 1.00 81.62 87 THR A CA 1
ATOM 746 C C . THR A 1 87 ? -2.447 33.714 -4.904 1.00 81.62 87 THR A C 1
ATOM 748 O O . THR A 1 87 ? -3.051 33.257 -5.870 1.00 81.62 87 THR A O 1
ATOM 751 N N . TRP A 1 88 ? -2.602 34.955 -4.452 1.00 79.56 88 TRP A N 1
ATOM 752 C CA . TRP A 1 88 ? -3.472 35.963 -5.057 1.00 79.56 88 TRP A CA 1
ATOM 753 C C . TRP A 1 88 ? -2.736 37.309 -5.062 1.00 79.56 88 TRP A C 1
ATOM 755 O O . TRP A 1 88 ? -1.996 37.605 -4.125 1.00 79.56 88 TRP A O 1
ATOM 765 N N . ASN A 1 89 ? -2.826 38.085 -6.147 1.00 80.56 89 ASN A N 1
ATOM 766 C CA . ASN A 1 89 ? -2.121 39.372 -6.301 1.00 80.56 89 ASN A CA 1
ATOM 767 C C . ASN A 1 89 ? -0.611 39.334 -5.963 1.00 80.56 89 ASN A C 1
ATOM 769 O O . ASN A 1 89 ? -0.053 40.250 -5.359 1.00 80.56 89 ASN A O 1
ATOM 773 N N . GLY A 1 90 ? 0.065 38.236 -6.318 1.00 82.25 90 GLY A N 1
ATOM 774 C CA . GLY A 1 90 ? 1.498 38.037 -6.058 1.00 82.25 90 GLY A CA 1
ATOM 775 C C . GLY A 1 90 ? 1.868 37.778 -4.590 1.00 82.25 90 GLY A C 1
ATOM 776 O O . GLY A 1 90 ? 3.049 37.603 -4.288 1.00 82.25 90 GLY A O 1
ATOM 777 N N . ARG A 1 91 ? 0.890 37.706 -3.676 1.00 83.31 91 ARG A N 1
ATOM 778 C CA . ARG A 1 91 ? 1.083 37.394 -2.253 1.00 83.31 91 ARG A CA 1
ATOM 779 C C . ARG A 1 91 ? 0.630 35.971 -1.938 1.00 83.31 91 ARG A C 1
ATOM 781 O O . ARG A 1 91 ? -0.303 35.457 -2.548 1.00 83.31 91 ARG A O 1
ATOM 788 N N . LYS A 1 92 ? 1.320 35.326 -0.992 1.00 85.81 92 LYS A N 1
ATOM 789 C CA . LYS A 1 92 ? 0.981 33.986 -0.489 1.00 85.81 92 LYS A CA 1
ATOM 790 C C . LYS A 1 92 ? 0.255 34.104 0.843 1.00 85.81 92 LYS A C 1
ATOM 792 O O . LYS A 1 92 ? 0.786 34.737 1.752 1.00 85.81 92 LYS A O 1
ATOM 797 N N . TYR A 1 93 ? -0.887 33.440 0.946 1.00 82.81 93 TYR A N 1
ATOM 798 C CA . TYR A 1 93 ? -1.766 33.453 2.113 1.00 82.81 93 TYR A CA 1
ATOM 799 C C . TYR A 1 93 ? -1.725 32.083 2.790 1.00 82.81 93 TYR A C 1
ATOM 801 O O . TYR A 1 93 ? -1.957 31.057 2.138 1.00 82.81 93 TYR A O 1
ATOM 809 N N . TRP A 1 94 ? -1.372 32.050 4.074 1.00 78.88 94 TRP A N 1
ATOM 810 C CA . TRP A 1 94 ? -0.991 30.811 4.768 1.00 78.88 94 TRP A CA 1
ATOM 811 C C . TRP A 1 94 ? -2.005 30.360 5.819 1.00 78.88 94 TRP A C 1
ATOM 813 O O . TRP A 1 94 ? -2.060 29.163 6.105 1.00 78.88 94 TRP A O 1
ATOM 823 N N . SER A 1 95 ? -2.796 31.279 6.382 1.00 81.19 95 SER A N 1
ATOM 824 C CA . SER A 1 95 ? -3.861 30.953 7.339 1.00 81.19 95 SER A CA 1
ATOM 825 C C . SER A 1 95 ? -5.217 30.784 6.645 1.00 81.19 95 SER A C 1
ATOM 827 O O . SER A 1 95 ? -5.450 31.354 5.583 1.00 81.19 95 SER A O 1
ATOM 829 N N . GLU A 1 96 ? -6.133 30.007 7.233 1.00 76.56 96 GLU A N 1
ATOM 830 C CA . GLU A 1 96 ? -7.491 29.826 6.681 1.00 76.56 96 GLU A CA 1
ATOM 831 C C . GLU A 1 96 ? -8.234 31.158 6.532 1.00 76.56 96 GLU A C 1
ATOM 833 O O . GLU A 1 96 ? -8.874 31.400 5.512 1.00 76.56 96 GLU A O 1
ATOM 838 N N . GLU A 1 97 ? -8.098 32.037 7.525 1.00 82.38 97 GLU A N 1
ATOM 839 C CA . GLU A 1 97 ? -8.687 33.376 7.529 1.00 82.38 97 GLU A CA 1
ATOM 840 C C . GLU A 1 97 ? -8.175 34.201 6.342 1.00 82.38 97 GLU A C 1
ATOM 842 O O . GLU A 1 97 ? -8.967 34.673 5.528 1.00 82.38 97 GLU A O 1
ATOM 847 N N . GLU A 1 98 ? -6.855 34.283 6.169 1.00 82.44 98 GLU A N 1
ATOM 848 C CA . GLU A 1 98 ? -6.213 34.978 5.050 1.00 82.44 98 GLU A CA 1
ATOM 849 C C . GLU A 1 98 ? -6.625 34.410 3.685 1.00 82.44 98 GLU A C 1
ATOM 851 O O . GLU A 1 98 ? -6.900 35.157 2.746 1.00 82.44 98 GLU A O 1
ATOM 856 N N . GLN A 1 99 ? -6.682 33.081 3.572 1.00 83.56 99 GLN A N 1
ATOM 857 C CA . GLN A 1 99 ? -7.085 32.402 2.345 1.00 83.56 99 GLN A CA 1
ATOM 858 C C . GLN A 1 99 ? -8.554 32.673 2.004 1.00 83.56 99 GLN A C 1
ATOM 860 O O . GLN A 1 99 ? -8.880 32.892 0.837 1.00 83.56 99 GLN A O 1
ATOM 865 N N . SER A 1 100 ? -9.437 32.685 3.006 1.00 82.88 100 SER A N 1
ATOM 866 C CA . SER A 1 100 ? -10.861 32.969 2.810 1.00 82.88 100 SER A CA 1
ATOM 867 C C . SER A 1 100 ? -11.108 34.400 2.330 1.00 82.88 100 SER A C 1
ATOM 869 O O . SER A 1 100 ? -11.902 34.599 1.413 1.00 82.88 100 SER A O 1
ATOM 871 N N . VAL A 1 101 ? -10.374 35.376 2.876 1.00 85.31 101 VAL A N 1
ATOM 872 C CA . VAL A 1 101 ? -10.461 36.784 2.467 1.00 85.31 101 VAL A CA 1
ATOM 873 C C . VAL A 1 101 ? -9.958 36.956 1.037 1.00 85.31 101 VAL A C 1
ATOM 875 O O . VAL A 1 101 ? -10.672 37.510 0.208 1.00 85.31 101 VAL A O 1
ATOM 878 N N . ALA A 1 102 ? -8.787 36.404 0.709 1.00 83.94 102 ALA A N 1
ATOM 879 C CA . ALA A 1 102 ? -8.238 36.486 -0.643 1.00 83.94 102 ALA A CA 1
ATOM 880 C C . ALA A 1 102 ? -9.134 35.795 -1.690 1.00 83.94 102 ALA A C 1
ATOM 882 O O . ALA A 1 102 ? -9.259 36.275 -2.814 1.00 83.94 102 ALA A O 1
ATOM 883 N N . MET A 1 103 ? -9.790 34.687 -1.328 1.00 83.06 103 MET A N 1
ATOM 884 C CA . MET A 1 103 ? -10.771 34.030 -2.196 1.00 83.06 103 MET A CA 1
ATOM 885 C C . MET A 1 103 ? -12.035 34.880 -2.380 1.00 83.06 103 MET A C 1
ATOM 887 O O . MET A 1 103 ? -12.557 34.961 -3.488 1.00 83.06 103 MET A O 1
ATOM 891 N N . ALA A 1 104 ? -12.531 35.517 -1.317 1.00 85.06 104 ALA A N 1
ATOM 892 C CA . ALA A 1 104 ? -13.691 36.400 -1.398 1.00 85.06 104 ALA A CA 1
ATOM 893 C C . ALA A 1 104 ? -13.409 37.625 -2.283 1.00 85.06 104 ALA A C 1
ATOM 895 O O . ALA A 1 104 ? -14.223 37.950 -3.141 1.00 85.06 104 ALA A O 1
ATOM 896 N N . GLU A 1 105 ? -12.239 38.250 -2.130 1.00 84.12 105 GLU A N 1
ATOM 897 C CA . GLU A 1 105 ? -11.779 39.345 -2.994 1.00 84.12 105 GLU A CA 1
ATOM 898 C C . GLU A 1 105 ? -11.663 38.901 -4.458 1.00 84.12 105 GLU A C 1
ATOM 900 O O . GLU A 1 105 ? -12.191 39.566 -5.343 1.00 84.12 105 GLU A O 1
ATOM 905 N N . PHE A 1 106 ? -11.050 37.739 -4.721 1.00 84.50 106 PHE A N 1
ATOM 906 C CA . PHE A 1 106 ? -10.962 37.179 -6.073 1.00 84.50 106 PHE A CA 1
ATOM 907 C C . PHE A 1 106 ? -12.339 37.026 -6.731 1.00 84.50 106 PHE A C 1
ATOM 909 O O . PHE A 1 106 ? -12.512 37.390 -7.893 1.00 84.50 106 PHE A O 1
ATOM 916 N N . LEU A 1 107 ? -13.313 36.487 -5.992 1.00 84.06 107 LEU A N 1
ATOM 917 C CA . LEU A 1 107 ? -14.670 36.285 -6.496 1.00 84.06 107 LEU A CA 1
ATOM 918 C C . LEU A 1 107 ? -15.393 37.611 -6.755 1.00 84.06 107 LEU A C 1
ATOM 920 O O . LEU A 1 107 ? -16.113 37.698 -7.739 1.00 84.06 107 LEU A O 1
ATOM 924 N N . LEU A 1 108 ? -15.185 38.631 -5.919 1.00 85.44 108 LEU A N 1
ATOM 925 C CA . LEU A 1 108 ? -15.755 39.967 -6.126 1.00 85.44 108 LEU A CA 1
ATOM 926 C C . LEU A 1 108 ? -15.157 40.693 -7.341 1.00 85.44 108 LEU A C 1
ATOM 928 O O . LEU A 1 108 ? -15.854 41.476 -7.972 1.00 85.44 108 LEU A O 1
ATO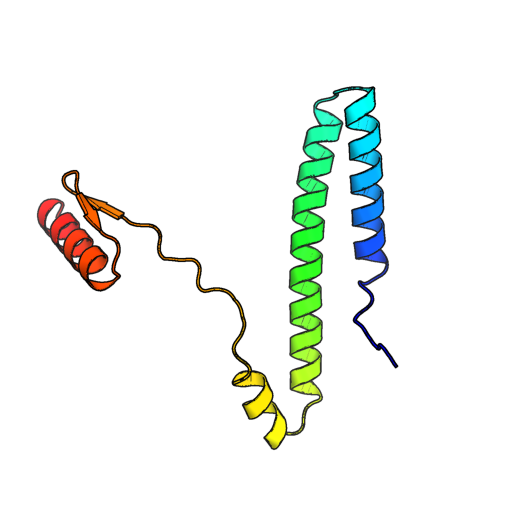M 932 N N . ASP A 1 109 ? -13.894 40.431 -7.684 1.00 80.81 109 ASP A N 1
ATOM 933 C CA . ASP A 1 109 ? -13.245 41.025 -8.862 1.00 80.81 109 ASP A CA 1
ATOM 934 C C . ASP A 1 109 ? -13.639 40.336 -10.187 1.00 80.81 109 ASP A C 1
ATOM 936 O O . ASP A 1 109 ? -13.434 40.902 -11.262 1.00 80.81 109 ASP A O 1
ATOM 940 N N . HIS A 1 110 ? -14.153 39.100 -10.134 1.00 72.88 110 HIS A N 1
ATOM 941 C CA . HIS A 1 110 ? -14.396 38.252 -11.315 1.00 72.88 110 HIS A CA 1
ATOM 942 C C . HIS A 1 110 ? -15.878 37.927 -11.574 1.00 72.88 110 HIS A C 1
ATOM 944 O O . HIS A 1 110 ? -16.169 37.174 -12.509 1.00 72.88 110 HIS A O 1
ATOM 950 N N . PHE A 1 111 ? -16.800 38.490 -10.787 1.00 62.84 111 PHE A N 1
ATOM 951 C CA . PHE A 1 111 ? -18.255 38.397 -10.958 1.00 62.84 111 PHE A CA 1
ATOM 952 C C . PHE A 1 111 ? -18.904 39.775 -10.836 1.00 62.84 111 PHE A C 1
ATOM 954 O O . PHE A 1 111 ? -19.885 40.007 -11.580 1.00 62.84 111 PHE A O 1
#

Foldseek 3Di:
DPPPDDDPPVLVVLVVVLVVLVVVCVVPVDVVSVVSNVVSVVVSVVSVVVVVVVVLVVVLVPDDPVVNVVSVPPPPPPVPPQDAWDAAPNDTARDPVRRVVRVVVVVVVVD

Radius of gyration: 22.48 Å; chains: 1; bounding box: 40×54×46 Å

Sequence (111 aa):
SAKYNKLPPYIINLIKMKKRSRRDYCHTWTPENRQQIQLLKRLIQREIRDWKQEQWRNTLLTSNETNRFSILKSPRKEKVAPLTPITWNGRKYWSEEEQSVAMAEFLLDHF